Protein AF-A0A371WG31-F1 (afdb_monomer_lite)

Structure (mmCIF, N/CA/C/O backbone):
data_AF-A0A371WG31-F1
#
_entry.id   AF-A0A371WG31-F1
#
loop_
_atom_site.group_PDB
_atom_site.id
_atom_site.type_symbol
_atom_site.label_atom_id
_atom_site.label_alt_id
_atom_site.label_comp_id
_atom_site.label_asym_id
_atom_site.label_entity_id
_atom_site.label_seq_id
_atom_site.pdbx_PDB_ins_code
_atom_site.Cartn_x
_atom_site.Cartn_y
_atom_site.Cartn_z
_atom_site.occupancy
_atom_site.B_iso_or_equiv
_atom_site.auth_seq_id
_atom_site.auth_comp_id
_atom_site.auth_asym_id
_atom_site.auth_atom_id
_atom_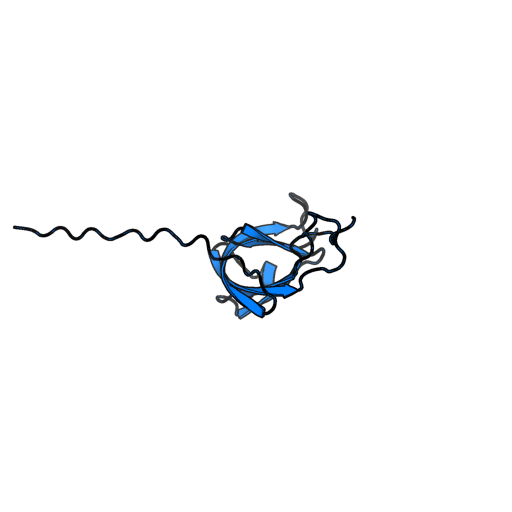site.pdbx_PDB_model_num
ATOM 1 N N . MET A 1 1 ? -36.729 -30.290 25.897 1.00 40.78 1 MET A N 1
ATOM 2 C CA . MET A 1 1 ? -35.665 -30.554 24.905 1.00 40.78 1 MET A CA 1
ATOM 3 C C . MET A 1 1 ? -35.086 -29.206 24.506 1.00 40.78 1 MET A C 1
ATOM 5 O O . MET A 1 1 ? -35.806 -28.419 23.911 1.00 40.78 1 MET A O 1
ATOM 9 N N . ALA A 1 2 ? -33.872 -28.881 24.955 1.00 48.09 2 ALA A N 1
ATOM 10 C CA . ALA A 1 2 ? -33.241 -27.589 24.686 1.00 48.09 2 ALA A CA 1
ATOM 11 C C . ALA A 1 2 ? -32.411 -27.694 23.399 1.00 48.09 2 ALA A C 1
ATOM 13 O O . ALA A 1 2 ? -31.499 -28.514 23.323 1.00 48.09 2 ALA A O 1
ATOM 14 N N . ALA A 1 3 ? -32.757 -26.902 22.384 1.00 51.72 3 ALA A N 1
ATOM 15 C CA . ALA A 1 3 ? -31.986 -26.808 21.152 1.00 51.72 3 ALA A CA 1
ATOM 16 C C . ALA A 1 3 ? -30.783 -25.885 21.393 1.00 51.72 3 ALA A C 1
ATOM 18 O O . ALA A 1 3 ? -30.946 -24.702 21.682 1.00 51.72 3 ALA A O 1
ATOM 19 N N . SER A 1 4 ? -29.579 -26.450 21.320 1.00 64.56 4 SER A N 1
ATOM 20 C CA . SER A 1 4 ? -28.325 -25.704 21.390 1.00 64.56 4 SER A CA 1
ATOM 21 C C . SER A 1 4 ? -28.022 -25.119 20.010 1.00 64.56 4 SER A C 1
ATOM 23 O O . SER A 1 4 ? -27.969 -25.854 19.024 1.00 64.56 4 SER A O 1
ATOM 25 N N . VAL A 1 5 ? -27.873 -23.797 19.926 1.00 60.50 5 VAL A N 1
ATOM 26 C CA . VAL A 1 5 ? -27.489 -23.096 18.695 1.00 60.50 5 VAL A CA 1
ATOM 27 C C . VAL A 1 5 ? -25.964 -23.032 18.652 1.00 60.50 5 VAL A C 1
ATOM 29 O O . VAL A 1 5 ? -25.349 -22.294 19.419 1.00 60.50 5 VAL A O 1
ATOM 32 N N . CYS A 1 6 ? -25.343 -23.801 17.756 1.00 57.09 6 CYS A N 1
ATOM 33 C CA . CYS A 1 6 ? -23.938 -23.611 17.405 1.00 57.09 6 CYS A CA 1
ATOM 34 C C . CYS A 1 6 ? -23.802 -22.319 16.591 1.00 57.09 6 CYS A C 1
ATOM 36 O O . CYS A 1 6 ? -24.251 -22.249 15.448 1.00 57.09 6 CYS A O 1
ATOM 38 N N . ALA A 1 7 ? -23.169 -21.298 17.168 1.00 62.16 7 ALA A N 1
ATOM 39 C CA . ALA A 1 7 ? -22.681 -20.159 16.406 1.00 62.16 7 ALA A CA 1
ATOM 40 C C . ALA A 1 7 ? -21.561 -20.640 15.468 1.00 62.16 7 ALA A C 1
ATOM 42 O O . ALA A 1 7 ? -20.535 -21.144 15.925 1.00 62.16 7 ALA A O 1
ATOM 43 N N . ALA A 1 8 ? -21.768 -20.514 14.158 1.00 58.69 8 ALA A N 1
ATOM 44 C CA . ALA A 1 8 ? -20.720 -20.751 13.177 1.00 58.69 8 ALA A CA 1
ATOM 45 C C . ALA A 1 8 ? -19.661 -19.648 13.314 1.00 58.69 8 ALA A C 1
ATOM 47 O O . ALA A 1 8 ? -19.945 -18.470 13.104 1.00 58.69 8 ALA A O 1
ATOM 48 N N . VAL A 1 9 ? -18.440 -20.032 13.683 1.00 55.75 9 VAL A N 1
ATOM 49 C CA . VAL A 1 9 ? -17.276 -19.148 13.617 1.00 55.75 9 VAL A CA 1
ATOM 50 C C . VAL A 1 9 ? -16.871 -19.079 12.148 1.00 55.75 9 VAL A C 1
ATOM 52 O O . VAL A 1 9 ? -16.314 -20.035 11.611 1.00 55.75 9 VAL A O 1
ATOM 55 N N . SER A 1 10 ? -17.205 -17.979 11.473 1.00 52.06 10 SER A N 1
ATOM 56 C CA . SER A 1 10 ? -16.714 -17.726 10.119 1.00 52.06 10 SER A CA 1
ATOM 57 C C . SER A 1 10 ? -15.184 -17.669 10.149 1.00 52.06 10 SER A C 1
ATOM 59 O O . SER A 1 10 ? -14.637 -16.950 10.992 1.00 52.06 10 SER A O 1
ATOM 61 N N . PRO A 1 11 ? -14.473 -18.376 9.253 1.00 46.94 11 PRO A N 1
ATOM 62 C CA . PRO A 1 11 ? -13.051 -18.136 9.087 1.00 46.94 11 PRO A CA 1
ATOM 63 C C . PRO A 1 11 ? -12.906 -16.674 8.665 1.00 46.94 11 PRO A C 1
ATOM 65 O O . PRO A 1 11 ? -13.581 -16.226 7.735 1.00 46.94 11 PRO A O 1
ATOM 68 N N . ALA A 1 12 ? -12.084 -15.912 9.387 1.00 51.00 12 ALA A N 1
ATOM 69 C CA . ALA A 1 12 ? -11.685 -14.589 8.941 1.00 51.00 12 ALA A CA 1
ATOM 70 C C . ALA A 1 12 ? -11.118 -14.768 7.531 1.00 51.00 12 ALA A C 1
ATOM 72 O O . ALA A 1 12 ? -10.104 -15.445 7.360 1.00 51.00 12 ALA A O 1
ATOM 73 N N . LEU A 1 13 ? -11.842 -14.268 6.525 1.00 51.47 13 LEU A N 1
ATOM 74 C CA . LEU A 1 13 ? -11.381 -14.232 5.146 1.00 51.47 13 LEU A CA 1
ATOM 75 C C . LEU A 1 13 ? -9.964 -13.670 5.198 1.00 51.47 13 LEU A C 1
A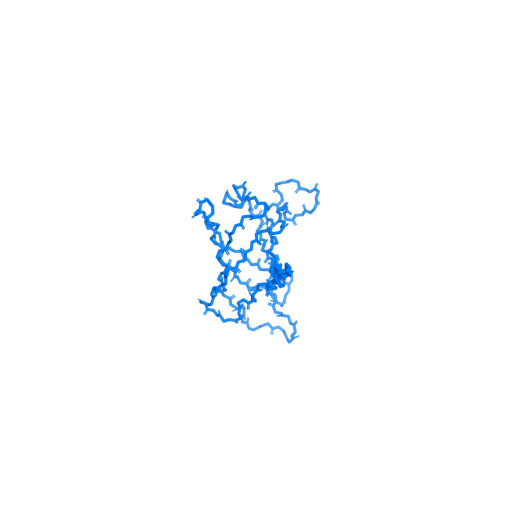TOM 77 O O . LEU A 1 13 ? -9.785 -12.527 5.619 1.00 51.47 13 LEU A O 1
ATOM 81 N N . ALA A 1 14 ? -8.967 -14.470 4.816 1.00 52.66 14 ALA A N 1
ATOM 82 C CA . ALA A 1 14 ? -7.708 -13.910 4.363 1.00 52.66 14 ALA A CA 1
ATOM 83 C C . ALA A 1 14 ? -8.117 -12.925 3.268 1.00 52.66 14 ALA A C 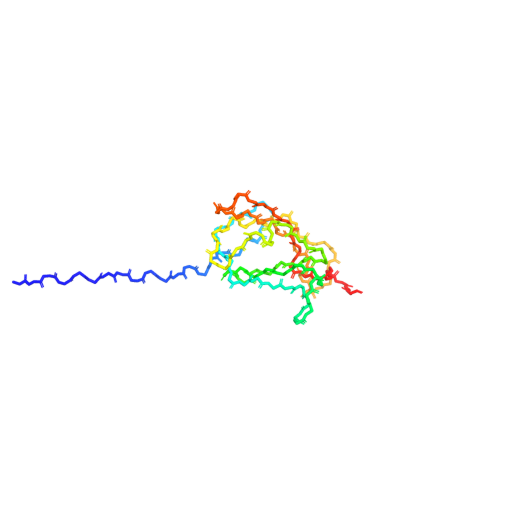1
ATOM 85 O O . ALA A 1 14 ? -8.608 -13.348 2.222 1.00 52.66 14 ALA A O 1
ATOM 86 N N . ALA A 1 15 ? -8.122 -11.632 3.602 1.00 62.53 15 ALA A N 1
ATOM 87 C CA . ALA A 1 15 ? -8.743 -10.632 2.755 1.00 62.53 15 ALA A CA 1
ATOM 88 C C . ALA A 1 15 ? -8.094 -10.722 1.371 1.00 62.53 15 ALA A C 1
ATOM 90 O O . ALA A 1 15 ? -6.879 -10.879 1.269 1.00 62.53 15 ALA A O 1
ATOM 91 N N . ASP A 1 16 ? -8.899 -10.705 0.310 1.00 86.38 16 ASP A N 1
ATOM 92 C CA . ASP A 1 16 ? -8.382 -10.906 -1.041 1.00 86.38 16 ASP A CA 1
ATOM 93 C C . ASP A 1 16 ? -7.236 -9.924 -1.338 1.00 86.38 16 ASP A C 1
ATOM 95 O O . ASP A 1 16 ? -7.237 -8.775 -0.890 1.00 86.38 16 ASP A O 1
ATOM 99 N N . VAL A 1 17 ? -6.239 -10.356 -2.109 1.00 92.56 17 VAL A N 1
ATOM 100 C CA . VAL A 1 17 ? -5.183 -9.466 -2.608 1.00 92.56 17 VAL A CA 1
ATOM 101 C C . VAL A 1 17 ? -5.668 -8.849 -3.929 1.00 92.56 17 VAL A C 1
ATOM 103 O O . VAL A 1 17 ? -6.021 -9.590 -4.851 1.00 92.56 17 VAL A O 1
ATOM 106 N N . PRO A 1 18 ? -5.718 -7.512 -4.082 1.00 94.88 18 PRO A N 1
ATOM 107 C CA . PRO A 1 18 ? -6.092 -6.885 -5.341 1.00 94.88 18 PRO A CA 1
ATOM 108 C C . PRO A 1 18 ? -5.015 -7.152 -6.398 1.00 94.88 18 PRO A C 1
ATOM 110 O O . PRO A 1 18 ? -3.848 -6.818 -6.216 1.00 94.88 18 PRO A O 1
ATOM 113 N N . THR A 1 19 ? -5.414 -7.744 -7.525 1.00 94.25 19 THR A N 1
ATOM 114 C CA . THR A 1 19 ? -4.497 -8.196 -8.589 1.00 94.25 19 THR A CA 1
ATOM 115 C C . THR A 1 19 ? -4.589 -7.363 -9.863 1.00 94.25 19 THR A C 1
ATOM 117 O O . THR A 1 19 ? -3.684 -7.417 -10.696 1.00 94.25 19 THR A O 1
ATOM 120 N N . ARG A 1 20 ? -5.650 -6.561 -10.018 1.00 96.25 20 ARG A N 1
ATOM 121 C CA . ARG A 1 20 ? -5.853 -5.658 -11.160 1.00 96.25 20 ARG A CA 1
ATOM 122 C C . ARG A 1 20 ? -5.825 -4.198 -10.728 1.00 96.25 20 ARG A C 1
ATOM 124 O O . ARG A 1 20 ? -6.371 -3.847 -9.686 1.00 96.25 20 ARG A O 1
ATOM 131 N N . VAL A 1 21 ? -5.232 -3.334 -11.550 1.00 97.81 21 VAL A N 1
ATOM 132 C CA . VAL A 1 21 ? -5.253 -1.883 -11.308 1.00 97.81 21 VAL A CA 1
ATOM 133 C C . VAL A 1 21 ? -6.705 -1.396 -11.231 1.00 97.81 21 VAL A C 1
ATOM 135 O O . VAL A 1 21 ? -7.521 -1.732 -12.086 1.00 97.81 21 VAL A O 1
ATOM 138 N N . GLY A 1 22 ? -7.023 -0.635 -10.185 1.00 97.19 22 GLY A N 1
ATOM 139 C CA . GLY A 1 22 ? -8.372 -0.166 -9.861 1.00 97.19 22 GLY A CA 1
ATOM 140 C C . GLY A 1 22 ? -9.186 -1.124 -8.984 1.00 97.19 22 GLY A C 1
ATOM 141 O O . GLY A 1 22 ? -10.210 -0.714 -8.443 1.00 97.19 22 GLY A O 1
ATOM 142 N N . GLN A 1 23 ? -8.744 -2.372 -8.792 1.00 98.12 23 GLN A N 1
ATOM 143 C CA . GLN A 1 23 ? -9.378 -3.289 -7.847 1.00 98.12 23 GLN A CA 1
ATOM 144 C C . GLN A 1 23 ? -9.085 -2.845 -6.415 1.00 98.12 23 GLN A C 1
ATOM 146 O O . GLN A 1 23 ? -7.933 -2.580 -6.064 1.00 98.12 23 GLN A O 1
ATOM 151 N N . CYS A 1 24 ? -10.130 -2.821 -5.591 1.00 97.88 24 CYS A N 1
ATOM 152 C CA . CYS A 1 24 ? -10.047 -2.526 -4.170 1.00 97.88 24 CYS A CA 1
ATOM 153 C C . CYS A 1 24 ? -10.581 -3.693 -3.347 1.00 97.88 24 CYS A C 1
ATOM 155 O O . CYS A 1 24 ? -11.526 -4.366 -3.759 1.00 97.88 24 CYS A O 1
ATOM 157 N N . VAL A 1 25 ? -10.006 -3.875 -2.167 1.00 97.62 25 VAL A N 1
ATOM 158 C CA . VAL A 1 25 ? -10.430 -4.859 -1.172 1.00 97.62 25 VAL A CA 1
ATOM 159 C C . VAL A 1 25 ? -10.558 -4.185 0.189 1.00 97.62 25 VAL A C 1
ATOM 161 O O . VAL A 1 25 ? -9.942 -3.143 0.436 1.00 97.62 25 VAL A O 1
ATOM 164 N N . ALA A 1 26 ? -11.360 -4.776 1.068 1.00 97.75 26 ALA A N 1
ATOM 165 C CA . ALA A 1 26 ? -11.364 -4.424 2.479 1.00 97.75 26 ALA A CA 1
ATOM 166 C C . ALA A 1 26 ? -10.328 -5.285 3.207 1.00 97.75 26 ALA A C 1
ATOM 168 O O . ALA A 1 26 ? -10.266 -6.492 2.996 1.00 97.75 26 ALA A O 1
ATOM 169 N N . THR A 1 27 ? -9.520 -4.659 4.050 1.00 97.81 27 THR A N 1
ATOM 170 C CA . THR A 1 27 ? -8.531 -5.308 4.916 1.00 97.81 27 THR A CA 1
ATOM 171 C C . THR A 1 27 ? -8.398 -4.482 6.197 1.00 97.81 27 THR A C 1
ATOM 173 O O . THR A 1 27 ? -9.183 -3.560 6.433 1.00 97.81 27 THR A O 1
ATOM 176 N N . GLN A 1 28 ? -7.411 -4.787 7.026 1.00 98.19 28 GLN A N 1
ATOM 177 C CA . GLN A 1 28 ? -7.054 -3.982 8.187 1.00 98.19 28 GLN A CA 1
ATOM 178 C C . GLN A 1 28 ? -5.539 -3.891 8.335 1.00 98.19 28 GLN A C 1
ATOM 180 O O . GLN A 1 28 ? -4.807 -4.729 7.802 1.00 98.19 28 GLN A O 1
ATOM 185 N N . ILE A 1 29 ? -5.070 -2.888 9.069 1.00 98.69 29 ILE A N 1
ATOM 186 C CA . ILE A 1 29 ? -3.655 -2.764 9.425 1.00 98.69 29 ILE A CA 1
ATOM 187 C C . ILE A 1 29 ? -3.303 -3.854 10.438 1.00 98.69 29 ILE A C 1
ATOM 189 O O . ILE A 1 29 ? -3.929 -3.940 11.494 1.00 98.69 29 ILE A O 1
ATOM 193 N N . SER A 1 30 ? -2.310 -4.684 10.132 1.00 98.50 30 SER A N 1
ATOM 194 C CA . SER A 1 30 ? -1.770 -5.674 11.069 1.00 98.50 30 SER A CA 1
ATOM 195 C C . SER A 1 30 ? -0.520 -5.169 11.782 1.00 98.50 30 SER A C 1
ATOM 197 O O . SER A 1 30 ? -0.275 -5.573 12.914 1.00 98.50 30 SER A O 1
ATOM 199 N N . GLU A 1 31 ? 0.243 -4.273 11.153 1.00 98.31 31 GLU A N 1
ATOM 200 C CA . GLU A 1 31 ? 1.487 -3.745 11.712 1.00 98.31 31 GLU A CA 1
ATOM 201 C C . GLU A 1 31 ? 1.782 -2.329 11.207 1.00 98.31 31 GLU A C 1
ATOM 203 O O . GLU A 1 31 ? 1.473 -1.988 10.062 1.00 98.31 31 GLU A O 1
ATOM 208 N N . LEU A 1 32 ? 2.400 -1.524 12.071 1.00 98.19 32 LEU A N 1
ATOM 209 C CA . LEU A 1 32 ? 2.953 -0.206 11.769 1.00 98.19 32 LEU A CA 1
ATOM 210 C C . LEU A 1 32 ? 4.375 -0.150 12.319 1.00 98.19 32 LEU A C 1
ATOM 212 O O . LEU A 1 32 ? 4.589 -0.478 13.486 1.00 98.19 32 LEU A O 1
ATOM 216 N N . ALA A 1 33 ? 5.321 0.291 11.498 1.00 96.75 33 ALA A N 1
ATOM 217 C CA . ALA A 1 33 ? 6.724 0.393 11.873 1.00 96.75 33 ALA A CA 1
ATOM 218 C C . ALA A 1 33 ? 7.399 1.579 11.171 1.00 96.75 33 ALA A C 1
ATOM 220 O O . ALA A 1 33 ? 6.843 2.186 10.250 1.00 96.75 33 ALA A O 1
ATOM 221 N N . SER A 1 34 ? 8.623 1.894 11.592 1.00 97.31 34 SER A N 1
ATOM 222 C CA . SER A 1 34 ? 9.536 2.660 10.744 1.00 97.31 34 SER A CA 1
ATOM 223 C C . SER A 1 34 ? 9.971 1.808 9.551 1.00 97.31 34 SER A C 1
ATOM 225 O O . SER A 1 34 ? 9.965 0.580 9.633 1.00 97.31 34 SER A O 1
ATOM 227 N N . ARG A 1 35 ? 10.398 2.448 8.459 1.00 96.62 35 ARG A N 1
ATOM 228 C CA . ARG A 1 35 ? 10.947 1.746 7.287 1.00 96.62 35 ARG A CA 1
ATOM 229 C C . ARG A 1 35 ? 12.053 0.760 7.672 1.00 96.62 35 ARG A C 1
ATOM 231 O O . ARG A 1 35 ? 12.024 -0.394 7.261 1.00 96.62 35 ARG A O 1
ATOM 238 N N . LEU A 1 36 ? 13.024 1.232 8.452 1.00 95.06 36 LEU A N 1
ATOM 239 C CA . LEU A 1 36 ? 14.100 0.417 8.999 1.00 95.06 36 LEU A CA 1
ATOM 240 C C . LEU A 1 36 ? 13.788 0.049 10.448 1.00 95.06 36 LEU A C 1
ATOM 242 O O . LEU A 1 36 ? 13.530 0.919 11.286 1.00 95.06 36 LEU A O 1
ATOM 246 N N . GLU A 1 37 ? 13.866 -1.244 10.748 1.00 92.12 37 GLU A N 1
ATOM 247 C CA . GLU A 1 37 ? 13.658 -1.767 12.094 1.00 92.12 37 GLU A CA 1
ATOM 248 C C . GLU A 1 37 ? 14.631 -1.126 13.093 1.00 92.12 37 GLU A C 1
ATOM 250 O O . GLU A 1 37 ? 15.833 -1.015 12.846 1.00 92.12 37 GLU A O 1
ATOM 255 N N . GLY A 1 38 ? 14.102 -0.669 14.230 1.00 92.50 38 GLY A N 1
ATOM 256 C CA . GLY A 1 38 ? 14.903 -0.061 15.294 1.00 92.50 38 GLY A CA 1
ATOM 257 C C . GLY A 1 38 ? 15.499 1.311 14.960 1.00 92.50 38 GLY A C 1
ATOM 258 O O . GLY A 1 38 ? 16.203 1.867 15.801 1.00 92.50 38 GLY A O 1
ATOM 259 N N . VAL A 1 39 ? 15.209 1.882 13.783 1.00 96.06 39 VAL A N 1
ATOM 260 C CA . VAL A 1 39 ? 15.660 3.224 13.389 1.00 96.06 39 VAL A CA 1
ATOM 261 C C . VAL A 1 39 ? 14.445 4.150 13.274 1.00 96.06 39 VAL A C 1
ATOM 263 O O . VAL A 1 39 ? 13.743 4.133 12.253 1.00 96.06 39 VAL A O 1
ATOM 266 N N . PRO A 1 40 ? 14.162 4.959 14.311 1.00 92.56 40 PRO A N 1
ATOM 267 C CA . PRO A 1 40 ? 13.136 5.995 14.249 1.00 92.56 40 PRO A CA 1
ATOM 268 C C . PRO A 1 40 ? 13.368 6.938 13.067 1.00 92.56 40 PRO A C 1
ATOM 270 O O . PRO A 1 40 ? 14.504 7.130 12.638 1.00 92.56 40 PRO A O 1
ATOM 273 N N . ASP A 1 41 ? 12.287 7.501 12.532 1.00 94.31 41 ASP A N 1
ATOM 274 C CA . ASP A 1 41 ? 12.315 8.507 11.459 1.00 94.31 41 ASP A CA 1
ATOM 275 C C . ASP A 1 41 ? 12.973 8.056 10.139 1.00 94.31 41 ASP A C 1
ATOM 277 O O . ASP A 1 41 ? 13.214 8.864 9.246 1.00 94.31 41 ASP A O 1
ATOM 281 N N . SER A 1 42 ? 13.229 6.755 9.967 1.00 96.69 42 SER A N 1
ATOM 282 C CA . SER A 1 42 ? 13.793 6.186 8.731 1.00 96.69 42 SER A CA 1
ATOM 283 C C . SER A 1 42 ? 12.808 6.135 7.555 1.00 96.69 42 SER A C 1
ATOM 285 O O . SER A 1 42 ? 13.190 5.710 6.457 1.00 96.69 42 SER A O 1
ATOM 287 N N . GLY A 1 43 ? 11.561 6.538 7.799 1.00 97.75 43 GLY A N 1
ATOM 288 C CA . GLY A 1 43 ? 10.426 6.446 6.896 1.00 97.75 43 GLY A CA 1
ATOM 289 C C . GLY A 1 43 ? 9.287 5.628 7.498 1.00 97.75 43 GLY A C 1
ATOM 290 O O . GLY A 1 43 ? 9.339 5.218 8.658 1.00 97.75 43 GLY A O 1
ATOM 291 N N . SER A 1 44 ? 8.262 5.357 6.699 1.00 98.25 44 SER A N 1
ATOM 292 C CA . SER A 1 44 ? 7.042 4.671 7.139 1.00 98.25 44 SER A CA 1
ATOM 293 C C . SER A 1 44 ? 6.950 3.266 6.564 1.00 98.25 44 SER A C 1
ATOM 295 O O . SER A 1 44 ? 7.176 3.075 5.371 1.00 98.25 44 SER A O 1
ATOM 297 N N . ALA A 1 45 ? 6.536 2.308 7.386 1.00 98.25 45 ALA A N 1
ATOM 298 C CA . ALA A 1 45 ? 6.206 0.952 6.974 1.00 98.25 45 ALA A CA 1
ATOM 299 C C . ALA A 1 45 ? 4.835 0.540 7.524 1.00 98.25 45 ALA A C 1
ATOM 301 O O . ALA A 1 45 ? 4.488 0.826 8.673 1.00 98.25 45 ALA A O 1
ATOM 302 N N . VAL A 1 46 ? 4.048 -0.143 6.696 1.00 98.62 46 VAL A N 1
ATOM 303 C CA . VAL A 1 46 ? 2.730 -0.666 7.064 1.00 98.62 46 VAL A CA 1
ATOM 304 C C . VAL A 1 46 ? 2.537 -2.061 6.486 1.00 98.62 46 VAL A C 1
ATOM 306 O O . VAL A 1 46 ? 2.797 -2.296 5.307 1.00 98.62 46 VAL A O 1
ATOM 309 N N . THR A 1 47 ? 2.024 -2.969 7.309 1.00 98.50 47 THR A N 1
ATOM 310 C CA . THR A 1 47 ? 1.602 -4.305 6.879 1.00 98.50 47 THR A CA 1
ATOM 311 C C . THR A 1 47 ? 0.097 -4.426 7.061 1.00 98.50 47 THR A C 1
ATOM 313 O O . THR A 1 47 ? -0.463 -4.010 8.081 1.00 98.50 47 THR A O 1
ATOM 316 N N . TYR A 1 48 ? -0.570 -4.999 6.064 1.00 98.44 48 TYR A N 1
ATOM 317 C CA . TYR A 1 48 ? -2.001 -5.278 6.093 1.00 98.44 48 TYR A CA 1
ATOM 318 C C . TYR A 1 48 ? -2.262 -6.763 6.359 1.00 98.44 48 TYR A C 1
ATOM 320 O O . TYR A 1 48 ? -1.478 -7.628 5.973 1.00 98.44 48 TYR A O 1
ATOM 328 N N . ALA A 1 49 ? -3.420 -7.080 6.939 1.00 98.00 49 ALA A N 1
ATOM 329 C CA . ALA A 1 49 ? -3.797 -8.449 7.303 1.00 98.00 49 ALA A CA 1
ATOM 330 C C . ALA A 1 49 ? -3.892 -9.429 6.113 1.00 98.00 49 ALA A C 1
ATOM 332 O O . ALA A 1 49 ? -3.880 -10.639 6.315 1.00 98.00 49 ALA A O 1
ATOM 333 N N . ASN A 1 50 ? -3.967 -8.925 4.877 1.00 95.81 50 ASN A N 1
ATOM 334 C CA . ASN A 1 50 ? -3.895 -9.726 3.651 1.00 95.81 50 ASN A CA 1
ATOM 335 C C . ASN A 1 50 ? -2.472 -9.912 3.100 1.00 95.81 50 ASN A C 1
ATOM 337 O O . ASN A 1 50 ? -2.306 -10.350 1.964 1.00 95.81 50 ASN A O 1
ATOM 341 N N . GLY A 1 51 ? -1.445 -9.560 3.874 1.00 96.12 51 GLY A N 1
ATOM 342 C CA . GLY A 1 51 ? -0.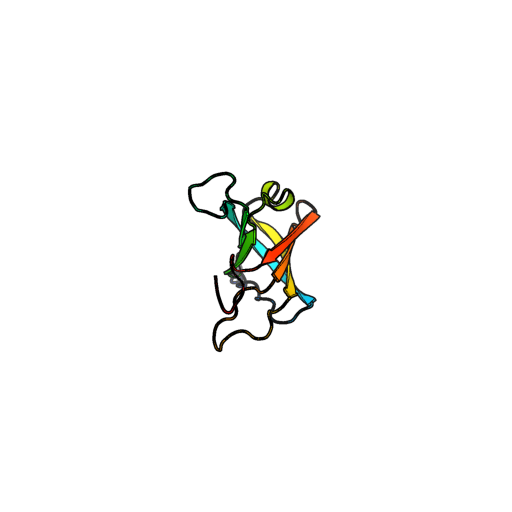043 -9.769 3.520 1.00 96.12 51 GLY A CA 1
ATOM 343 C C . GLY A 1 51 ? 0.545 -8.723 2.576 1.00 96.12 51 GLY A C 1
ATOM 344 O O . GLY A 1 51 ? 1.715 -8.832 2.222 1.00 96.12 51 GLY A O 1
ATOM 345 N N . ILE A 1 52 ? -0.218 -7.700 2.171 1.00 97.50 52 ILE A N 1
ATOM 346 C CA . ILE A 1 52 ? 0.363 -6.567 1.445 1.00 97.50 52 ILE A CA 1
ATOM 347 C C . ILE A 1 52 ? 1.202 -5.734 2.413 1.00 97.50 52 ILE A C 1
ATOM 349 O O . ILE A 1 52 ? 0.775 -5.429 3.527 1.00 97.50 52 ILE A O 1
ATOM 353 N N . TYR A 1 53 ? 2.372 -5.337 1.935 1.00 97.81 53 TYR A N 1
ATOM 354 C CA . TYR A 1 53 ? 3.276 -4.411 2.591 1.00 97.81 53 TYR A CA 1
ATOM 355 C C . TYR A 1 53 ? 3.274 -3.064 1.859 1.00 97.81 53 TYR A C 1
ATOM 357 O O . TYR A 1 53 ? 2.988 -2.996 0.662 1.00 97.81 53 TYR A O 1
ATOM 365 N N . GLY A 1 54 ? 3.567 -1.989 2.580 1.00 98.31 54 GLY A N 1
ATOM 366 C CA . GLY A 1 54 ? 3.743 -0.651 2.035 1.00 98.31 54 GLY A CA 1
ATOM 367 C C . GLY A 1 54 ? 4.894 0.062 2.727 1.00 98.31 54 GLY A C 1
ATOM 368 O O . GLY A 1 54 ? 4.980 0.024 3.953 1.00 98.31 54 GLY A O 1
ATOM 369 N N . VAL A 1 55 ? 5.747 0.739 1.957 1.00 98.38 55 VAL A N 1
ATOM 370 C CA . VAL A 1 55 ? 6.932 1.424 2.490 1.00 98.38 55 VAL A CA 1
ATOM 371 C C . VAL A 1 55 ? 7.200 2.779 1.837 1.00 98.38 55 VAL A C 1
ATOM 373 O O . VAL A 1 55 ? 7.017 2.945 0.634 1.00 98.38 55 VAL A O 1
ATOM 376 N N . SER A 1 56 ? 7.642 3.752 2.633 1.00 97.94 56 SER A N 1
ATOM 377 C CA . SER A 1 56 ? 8.112 5.076 2.203 1.00 97.94 56 SER A CA 1
ATOM 378 C C . SER A 1 56 ? 9.399 5.425 2.934 1.00 97.94 56 SER A C 1
ATOM 380 O O . SER A 1 56 ? 9.570 5.053 4.093 1.00 97.94 56 SER A O 1
ATOM 382 N N . TYR A 1 57 ? 10.277 6.187 2.287 1.00 97.19 57 TYR A N 1
ATOM 383 C CA . TYR A 1 57 ? 11.401 6.842 2.964 1.00 97.19 57 TYR A CA 1
ATOM 384 C C . TYR A 1 57 ? 10.940 8.043 3.795 1.00 97.19 57 TYR A C 1
ATOM 386 O O . TYR A 1 57 ? 11.643 8.459 4.709 1.00 97.19 57 TYR A O 1
ATOM 394 N N . GLU A 1 58 ? 9.755 8.576 3.499 1.00 97.69 58 GLU A N 1
ATOM 395 C CA . GLU A 1 58 ? 9.173 9.703 4.212 1.00 97.69 58 GLU A CA 1
ATOM 396 C C . GLU A 1 58 ? 8.340 9.243 5.415 1.00 97.69 58 GLU A C 1
ATOM 398 O O . GLU A 1 58 ? 7.813 8.121 5.478 1.00 97.69 58 GLU A O 1
ATOM 403 N N . MET A 1 59 ? 8.183 10.153 6.374 1.00 97.69 59 MET A N 1
ATOM 404 C CA . MET A 1 59 ? 7.226 10.010 7.467 1.00 97.69 59 MET A CA 1
ATOM 405 C C . MET A 1 59 ? 5.838 10.428 6.971 1.00 97.69 59 MET A C 1
ATOM 407 O O . MET A 1 59 ? 5.500 11.605 6.910 1.00 97.69 59 MET A O 1
ATOM 411 N N . GLU A 1 60 ? 5.029 9.448 6.584 1.00 98.25 60 GLU A N 1
ATOM 412 C CA . GLU A 1 60 ? 3.701 9.658 6.022 1.00 98.25 60 GLU A CA 1
ATOM 413 C C . GLU A 1 60 ? 2.718 10.036 7.134 1.00 98.25 60 GLU A C 1
ATOM 415 O O . GLU A 1 60 ? 2.272 9.179 7.900 1.00 98.25 60 GLU A O 1
ATOM 420 N N . ASP A 1 61 ? 2.319 11.308 7.198 1.00 98.00 61 ASP A N 1
ATOM 421 C CA . ASP A 1 61 ? 1.420 11.845 8.233 1.00 98.00 61 ASP A CA 1
ATOM 422 C C . ASP A 1 61 ? 0.170 10.989 8.484 1.00 98.00 61 ASP A C 1
ATOM 424 O O . ASP A 1 61 ? -0.294 10.858 9.618 1.00 98.00 61 ASP A O 1
ATOM 428 N N . GLN A 1 62 ? -0.415 10.424 7.424 1.00 98.38 62 GLN A N 1
ATOM 429 C CA . GLN A 1 62 ? -1.623 9.603 7.537 1.00 98.38 62 GLN A CA 1
ATOM 430 C C . GLN A 1 62 ? -1.325 8.209 8.099 1.00 98.38 62 GLN A C 1
ATOM 432 O O . GLN A 1 62 ? -2.137 7.687 8.858 1.00 98.38 62 GLN A O 1
ATOM 437 N N . VAL A 1 63 ? -0.150 7.644 7.806 1.00 98.06 63 VAL A N 1
ATOM 438 C CA . VAL A 1 63 ? 0.316 6.391 8.421 1.00 98.06 63 VAL A CA 1
ATOM 439 C C . VAL A 1 63 ? 0.621 6.620 9.902 1.00 98.06 63 VAL A C 1
ATOM 441 O O . VAL A 1 63 ? 0.215 5.817 10.734 1.00 98.06 63 VAL A O 1
ATOM 444 N N . GLN A 1 64 ? 1.223 7.760 10.258 1.00 97.50 64 GLN A N 1
ATOM 445 C CA . GLN A 1 64 ? 1.498 8.132 11.655 1.00 97.50 64 GLN A CA 1
ATOM 446 C C . GLN A 1 64 ? 0.224 8.310 12.501 1.00 97.50 64 GLN A C 1
ATOM 448 O O . GLN A 1 64 ? 0.240 8.142 13.720 1.00 97.50 64 GLN A O 1
ATOM 453 N N . ARG A 1 65 ? -0.905 8.656 11.869 1.00 98.19 65 ARG A N 1
ATOM 454 C CA . ARG A 1 65 ? -2.221 8.777 12.527 1.00 98.19 65 ARG A CA 1
ATOM 455 C C . ARG A 1 65 ? -2.998 7.461 12.577 1.00 98.19 65 ARG A C 1
ATOM 457 O O . ARG A 1 65 ? -4.012 7.390 13.290 1.00 98.19 65 ARG A O 1
ATOM 464 N N . ALA A 1 66 ? -2.571 6.466 11.807 1.00 98.31 66 ALA A N 1
ATOM 465 C CA . ALA A 1 66 ? -3.187 5.153 11.749 1.00 98.31 66 ALA A CA 1
ATOM 466 C C . ALA A 1 66 ? -2.825 4.317 12.986 1.00 98.31 66 ALA A C 1
ATOM 468 O O . ALA A 1 66 ? -1.943 4.658 13.776 1.00 98.31 66 ALA A O 1
ATOM 469 N N . ARG A 1 67 ? -3.553 3.222 13.190 1.00 98.62 67 ARG A N 1
ATOM 470 C CA . ARG A 1 67 ? -3.380 2.287 14.303 1.00 98.62 67 ARG A CA 1
ATOM 471 C C . ARG A 1 67 ? -3.494 0.856 13.797 1.00 98.62 67 ARG A C 1
ATOM 473 O O . ARG A 1 67 ? -4.223 0.571 12.848 1.00 98.62 67 ARG A O 1
ATOM 480 N N . VAL A 1 68 ? -2.810 -0.062 14.474 1.00 98.69 68 VAL A N 1
ATOM 481 C CA . VAL A 1 68 ? -3.027 -1.499 14.267 1.00 98.69 68 VAL A CA 1
ATOM 482 C C . VAL A 1 68 ? -4.498 -1.826 14.540 1.00 98.69 68 VAL A C 1
ATOM 484 O O . VAL A 1 68 ? -5.063 -1.387 15.541 1.00 98.69 68 VAL A O 1
ATOM 487 N N . GLY A 1 69 ? -5.112 -2.581 13.631 1.00 98.12 69 GLY A N 1
ATOM 488 C CA . GLY A 1 69 ? -6.534 -2.914 13.631 1.00 98.12 69 GLY A CA 1
ATOM 489 C C . GLY A 1 69 ? -7.421 -1.948 12.842 1.00 98.12 69 GLY A C 1
ATOM 490 O O . GLY A 1 69 ? -8.602 -2.249 12.671 1.00 98.12 69 GLY A O 1
ATOM 491 N N . ASP A 1 70 ? -6.897 -0.828 12.331 1.00 98.69 70 ASP A N 1
ATOM 492 C CA . ASP A 1 70 ? -7.721 0.111 11.566 1.00 98.69 70 ASP A CA 1
ATOM 493 C C . ASP A 1 70 ? -8.264 -0.538 10.283 1.00 98.69 70 ASP A C 1
ATOM 495 O O . ASP A 1 70 ? -7.491 -1.151 9.535 1.00 98.69 70 ASP A O 1
ATOM 499 N N . PRO A 1 71 ? -9.576 -0.403 9.999 1.00 98.50 71 PRO A N 1
ATOM 500 C CA . PRO A 1 71 ? -10.169 -0.899 8.767 1.00 98.50 71 PRO A CA 1
ATOM 501 C C . PRO A 1 71 ? -9.679 -0.070 7.580 1.00 98.50 71 PRO A C 1
ATOM 503 O O . PRO A 1 71 ? -9.760 1.157 7.585 1.00 98.50 71 PRO A O 1
ATOM 506 N N . VAL A 1 72 ? -9.209 -0.737 6.529 1.00 98.62 72 VAL A N 1
ATOM 507 C CA . VAL A 1 72 ? -8.605 -0.096 5.358 1.00 98.62 72 VAL A CA 1
ATOM 508 C C . VAL A 1 72 ? -9.281 -0.565 4.078 1.00 98.62 72 VAL A C 1
ATOM 510 O O . VAL A 1 72 ? -9.443 -1.761 3.832 1.00 98.62 72 VAL A O 1
ATOM 513 N N . LYS A 1 73 ? -9.603 0.391 3.203 1.00 98.56 73 LYS A N 1
ATOM 514 C CA . LYS A 1 73 ? -9.830 0.115 1.782 1.00 98.56 73 LYS A CA 1
ATOM 515 C C . LYS A 1 73 ? -8.490 0.172 1.059 1.00 98.56 73 LYS A C 1
ATOM 517 O O . LYS A 1 73 ? -7.900 1.246 0.963 1.00 98.56 73 LYS A O 1
ATOM 522 N N . LEU A 1 74 ? -8.028 -0.960 0.537 1.00 98.56 74 LEU A N 1
ATOM 523 C CA . LEU A 1 74 ? -6.737 -1.078 -0.137 1.00 98.56 74 LEU A CA 1
ATOM 524 C C . LEU A 1 74 ? -6.946 -1.332 -1.629 1.00 98.56 74 LEU A C 1
ATOM 526 O O . LEU A 1 74 ? -7.573 -2.319 -2.010 1.00 98.56 74 LEU A O 1
ATOM 530 N N . CYS A 1 75 ? -6.439 -0.441 -2.477 1.00 98.50 75 CYS A N 1
ATOM 531 C CA . CYS A 1 75 ? -6.607 -0.513 -3.926 1.00 98.50 75 CYS A CA 1
ATOM 532 C C . CYS A 1 75 ? -5.260 -0.635 -4.630 1.00 98.50 75 CYS A C 1
ATOM 534 O O . CYS A 1 75 ? -4.371 0.180 -4.390 1.00 98.50 75 CYS A O 1
ATOM 536 N N . LEU A 1 76 ? -5.124 -1.582 -5.557 1.00 98.50 76 LEU A N 1
ATOM 537 C CA . LEU A 1 76 ? -3.960 -1.634 -6.441 1.00 98.50 76 LEU A CA 1
ATOM 538 C C . LEU A 1 76 ? -4.059 -0.494 -7.460 1.00 98.50 76 LEU A C 1
ATOM 540 O O . LEU A 1 76 ? -5.023 -0.424 -8.221 1.00 98.50 76 LEU A O 1
ATOM 544 N N . VAL A 1 77 ? -3.073 0.403 -7.490 1.00 98.50 77 VAL A N 1
ATOM 545 C CA . VAL A 1 77 ? -3.086 1.588 -8.369 1.00 98.50 77 VAL A CA 1
ATOM 546 C C . VAL A 1 77 ? -2.008 1.561 -9.447 1.00 98.50 77 VAL A C 1
ATOM 548 O O . VAL A 1 77 ? -2.142 2.254 -10.451 1.00 98.50 77 VAL A O 1
ATOM 551 N N . SER A 1 78 ? -0.961 0.751 -9.286 1.00 97.81 78 SER A N 1
ATOM 552 C CA . SER A 1 78 ? 0.082 0.598 -10.303 1.00 97.81 78 SER A CA 1
ATOM 553 C C . SER A 1 78 ? 0.724 -0.780 -10.237 1.00 97.81 78 SER A C 1
ATOM 555 O O . SER A 1 78 ? 1.040 -1.254 -9.149 1.00 97.81 78 SER A O 1
ATOM 557 N N . ILE A 1 79 ? 0.975 -1.377 -11.404 1.00 96.81 79 ILE A N 1
ATOM 558 C CA . ILE A 1 79 ? 1.819 -2.566 -11.568 1.00 96.81 79 ILE A CA 1
ATOM 559 C C . ILE A 1 79 ? 3.050 -2.135 -12.380 1.00 96.81 79 ILE A C 1
ATOM 561 O O . ILE A 1 79 ? 2.879 -1.496 -13.427 1.00 96.81 79 ILE A O 1
ATOM 565 N N . PRO A 1 80 ? 4.273 -2.428 -11.913 1.00 94.19 80 PRO A N 1
ATOM 566 C CA . PRO A 1 80 ? 5.494 -2.077 -12.624 1.00 94.19 80 PRO A CA 1
ATOM 567 C C . PRO A 1 80 ? 5.584 -2.798 -13.976 1.00 94.19 80 PRO A C 1
ATOM 569 O O . PRO A 1 80 ? 4.995 -3.855 -14.192 1.00 94.19 80 PRO A O 1
ATOM 572 N N . LYS A 1 81 ? 6.299 -2.191 -14.925 1.00 93.12 81 LYS A N 1
ATOM 573 C CA . LYS A 1 81 ? 6.480 -2.720 -16.285 1.00 93.12 81 LYS A CA 1
ATOM 574 C C . LYS A 1 81 ? 7.956 -3.002 -16.526 1.00 93.12 81 LYS A C 1
ATOM 576 O O . LYS A 1 81 ? 8.800 -2.319 -15.960 1.00 93.12 81 LYS A O 1
ATOM 581 N N . LYS A 1 82 ? 8.246 -3.923 -17.452 1.00 93.19 82 LYS A N 1
ATOM 582 C CA . LYS A 1 82 ? 9.616 -4.310 -17.848 1.00 93.19 82 LYS A CA 1
ATOM 583 C C . LYS A 1 82 ? 10.448 -4.890 -16.693 1.00 93.19 82 LYS A C 1
ATOM 585 O O . LYS A 1 82 ? 11.661 -4.716 -16.663 1.00 93.19 82 LYS A O 1
ATOM 590 N N . CYS A 1 83 ? 9.796 -5.582 -15.767 1.00 95.00 83 CYS A N 1
ATOM 591 C CA . CYS A 1 83 ? 10.483 -6.303 -14.708 1.00 95.00 83 CYS A CA 1
ATOM 592 C C . CYS A 1 83 ? 11.159 -7.575 -15.247 1.00 95.00 83 CYS A C 1
ATOM 594 O O . CYS A 1 83 ? 10.624 -8.191 -16.180 1.00 95.00 83 CYS A O 1
ATOM 596 N N . PRO A 1 84 ? 12.299 -7.998 -14.671 1.00 95.69 84 PRO A N 1
ATOM 597 C CA . PRO A 1 84 ? 12.840 -9.331 -14.906 1.00 95.69 84 PRO A CA 1
ATOM 598 C C . PRO A 1 84 ? 11.816 -10.428 -14.561 1.00 95.69 84 PRO A C 1
ATOM 600 O O . PRO A 1 84 ? 10.985 -10.226 -13.672 1.00 95.69 84 PRO A O 1
ATOM 603 N N . PRO A 1 85 ? 11.867 -11.603 -15.217 1.00 93.62 85 PRO A N 1
ATOM 604 C CA . PRO A 1 85 ? 10.986 -12.717 -14.879 1.00 93.62 85 PRO A CA 1
ATOM 605 C C . PRO A 1 85 ? 11.080 -13.093 -13.393 1.00 93.62 85 PRO A C 1
ATOM 607 O O . PRO A 1 85 ? 12.162 -13.402 -12.901 1.00 93.62 85 PRO A O 1
ATOM 610 N N . GLY A 1 86 ? 9.941 -13.076 -12.695 1.00 91.00 86 GLY A N 1
ATOM 611 C CA . GLY A 1 86 ? 9.838 -13.423 -11.273 1.00 91.00 86 GLY A CA 1
ATOM 612 C C . GLY A 1 86 ? 10.065 -12.270 -10.287 1.00 91.00 86 GLY A C 1
ATOM 613 O O . GLY A 1 86 ? 9.910 -12.487 -9.089 1.00 91.00 86 GLY A O 1
ATOM 614 N N . ASP A 1 87 ? 10.399 -11.059 -10.750 1.00 94.25 87 ASP A N 1
ATOM 615 C CA . ASP A 1 87 ? 10.506 -9.871 -9.892 1.00 94.25 87 ASP A CA 1
ATOM 616 C C . ASP A 1 87 ? 9.249 -8.999 -10.018 1.00 94.25 87 ASP A C 1
ATOM 618 O O . ASP A 1 87 ? 9.145 -8.148 -10.899 1.00 94.25 87 ASP A O 1
ATOM 622 N N . ASP A 1 88 ? 8.284 -9.212 -9.126 1.00 92.00 88 ASP A N 1
ATOM 623 C CA . ASP A 1 88 ? 7.001 -8.496 -9.132 1.00 92.00 88 ASP A CA 1
ATOM 624 C C . ASP A 1 88 ? 6.985 -7.240 -8.237 1.00 92.00 88 ASP A C 1
ATOM 626 O O . ASP A 1 88 ? 5.925 -6.630 -8.056 1.00 92.00 88 ASP A O 1
ATOM 630 N N . ARG A 1 89 ? 8.140 -6.852 -7.675 1.00 95.56 89 ARG A N 1
ATOM 631 C CA . ARG A 1 89 ? 8.272 -5.749 -6.708 1.00 95.56 89 ARG A CA 1
ATOM 632 C C . ARG A 1 89 ? 7.973 -4.382 -7.315 1.00 95.56 89 ARG A C 1
ATOM 634 O O . ARG A 1 89 ? 8.350 -4.082 -8.449 1.00 95.56 89 ARG A O 1
ATOM 641 N N . GLY A 1 90 ? 7.399 -3.494 -6.511 1.00 95.38 90 GLY A N 1
ATOM 642 C CA . GLY A 1 90 ? 7.113 -2.110 -6.879 1.00 95.38 90 GLY A CA 1
ATOM 643 C C . GLY A 1 90 ? 5.668 -1.887 -7.322 1.00 95.38 90 GLY A C 1
ATOM 644 O O . GLY A 1 90 ? 5.367 -0.883 -7.982 1.00 95.38 90 GLY A O 1
ATOM 645 N N . ARG A 1 91 ? 4.751 -2.801 -6.978 1.00 97.62 91 ARG A N 1
ATOM 646 C CA . ARG A 1 91 ? 3.315 -2.526 -7.093 1.00 97.62 91 ARG A CA 1
ATOM 647 C C . ARG A 1 91 ? 2.973 -1.431 -6.101 1.00 97.62 91 ARG A C 1
ATOM 649 O O . ARG A 1 91 ? 3.458 -1.431 -4.977 1.00 97.62 91 ARG A O 1
ATOM 656 N N . LYS A 1 92 ? 2.134 -0.485 -6.513 1.00 98.38 92 LYS A N 1
ATOM 657 C CA . LYS A 1 92 ? 1.697 0.606 -5.634 1.00 98.38 92 LYS A CA 1
ATOM 658 C C . LYS A 1 92 ? 0.262 0.394 -5.223 1.00 98.38 92 LYS A C 1
ATOM 660 O O . LYS A 1 92 ? -0.599 0.172 -6.081 1.00 98.38 92 LYS A O 1
ATOM 665 N N . TYR A 1 93 ? 0.008 0.553 -3.936 1.00 98.62 93 TYR A N 1
ATOM 666 C CA . TYR A 1 93 ? -1.317 0.444 -3.358 1.00 98.62 93 TYR A CA 1
ATOM 667 C C . TYR A 1 93 ? -1.711 1.769 -2.734 1.00 98.62 93 TYR A C 1
ATOM 669 O O . TYR A 1 93 ? -0.925 2.392 -2.024 1.00 98.62 93 TYR A O 1
ATOM 677 N N . ARG A 1 94 ? -2.945 2.196 -2.995 1.00 98.69 94 ARG A N 1
ATOM 678 C CA . ARG A 1 94 ? -3.568 3.286 -2.256 1.00 98.69 94 ARG A CA 1
ATOM 679 C C . ARG A 1 94 ? -4.392 2.697 -1.129 1.00 98.69 94 ARG A C 1
ATOM 681 O O . ARG A 1 94 ? -5.344 1.961 -1.387 1.00 98.69 94 ARG A O 1
ATOM 688 N N . ALA A 1 95 ? -4.043 3.057 0.094 1.00 98.69 95 ALA A N 1
ATOM 689 C CA . ALA A 1 95 ? -4.836 2.761 1.269 1.00 98.69 95 ALA A CA 1
ATOM 690 C C . ALA A 1 95 ? -5.676 3.976 1.651 1.00 98.69 95 ALA A C 1
ATOM 692 O O . ALA A 1 95 ? -5.223 5.119 1.555 1.00 98.69 95 ALA A O 1
ATOM 693 N N . THR A 1 96 ? -6.894 3.710 2.100 1.00 98.75 96 THR A N 1
ATOM 694 C CA . THR A 1 96 ? -7.733 4.668 2.813 1.00 98.75 96 THR A CA 1
ATOM 695 C C . THR A 1 96 ? -8.114 4.042 4.141 1.00 98.75 96 THR A C 1
ATOM 697 O O . THR A 1 96 ? -8.828 3.039 4.157 1.00 98.75 96 THR A O 1
ATOM 700 N N . ASP A 1 97 ? -7.638 4.628 5.232 1.00 98.62 97 ASP A N 1
ATOM 701 C CA . ASP A 1 97 ? -8.054 4.271 6.584 1.00 98.62 97 ASP A CA 1
ATOM 702 C C . ASP A 1 97 ? -9.485 4.770 6.799 1.00 98.62 97 ASP A C 1
ATOM 704 O O . ASP A 1 97 ? -9.783 5.955 6.653 1.00 98.62 97 ASP A O 1
ATOM 708 N N . LEU A 1 98 ? -10.397 3.851 7.097 1.00 98.50 98 LEU A N 1
ATOM 709 C CA . LEU A 1 98 ? -11.818 4.141 7.244 1.00 98.50 98 LEU A CA 1
ATOM 710 C C . LEU A 1 98 ? -12.166 4.7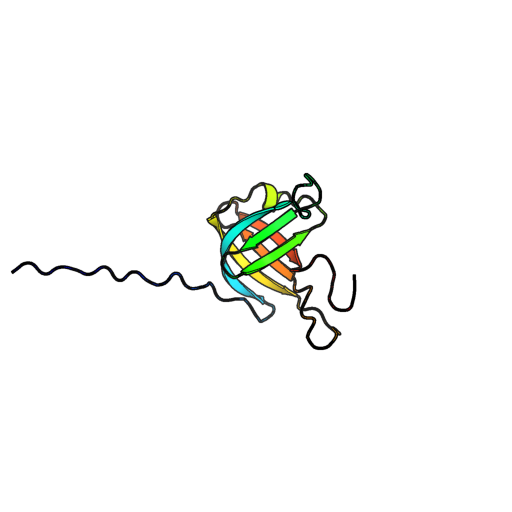02 8.631 1.00 98.50 98 LEU A C 1
ATOM 712 O O . LEU A 1 98 ? -13.272 5.212 8.795 1.00 98.50 98 LEU A O 1
ATOM 716 N N . ARG A 1 99 ? -11.242 4.657 9.602 1.00 98.44 99 ARG A N 1
ATOM 717 C CA . ARG A 1 99 ? -11.375 5.330 10.902 1.00 98.44 99 ARG A CA 1
ATOM 718 C C . ARG A 1 99 ? -10.990 6.803 10.807 1.00 98.44 99 ARG A C 1
ATOM 720 O O . ARG A 1 99 ? -11.691 7.649 11.354 1.00 98.44 99 ARG A O 1
ATOM 727 N N . THR A 1 100 ? -9.857 7.115 10.177 1.00 98.31 100 THR A N 1
ATOM 728 C CA . THR A 1 100 ? -9.365 8.505 10.072 1.00 98.31 100 THR A CA 1
ATOM 729 C C . THR A 1 100 ? -9.821 9.221 8.809 1.00 98.31 100 THR A C 1
ATOM 731 O O . THR A 1 100 ? -9.720 10.444 8.738 1.00 98.31 100 THR A O 1
ATOM 734 N N . HIS A 1 101 ? -10.289 8.476 7.805 1.00 98.25 101 HIS A N 1
ATOM 735 C CA . HIS A 1 101 ? -10.511 8.934 6.430 1.00 98.25 101 HIS A CA 1
ATOM 736 C C . HIS A 1 101 ? -9.237 9.418 5.712 1.00 98.25 101 HIS A C 1
ATOM 738 O O . HIS A 1 101 ? -9.307 9.913 4.583 1.00 98.25 101 HIS A O 1
ATOM 744 N N . GLY A 1 102 ? -8.068 9.232 6.332 1.00 98.38 102 GLY A N 1
ATOM 745 C CA . GLY A 1 102 ? -6.763 9.490 5.744 1.00 98.38 102 GLY A CA 1
ATOM 746 C C . GLY A 1 102 ? -6.461 8.538 4.593 1.00 98.38 102 GLY A C 1
ATOM 747 O O . GLY A 1 102 ? -7.005 7.437 4.501 1.00 98.38 102 GLY A O 1
ATOM 748 N N . SER A 1 103 ? -5.602 8.958 3.668 1.00 98.62 103 SER A N 1
ATOM 749 C CA . SER A 1 103 ? -5.139 8.099 2.577 1.00 98.62 103 SER A CA 1
ATOM 750 C C . SER A 1 103 ? -3.662 8.299 2.293 1.00 98.62 103 SER A C 1
ATOM 752 O O . SER A 1 103 ? -3.161 9.414 2.387 1.00 98.62 103 SER A O 1
ATOM 754 N N . TRP A 1 104 ? -3.006 7.228 1.864 1.00 98.69 104 TRP A N 1
ATOM 755 C CA . TRP A 1 104 ? -1.609 7.217 1.434 1.00 98.69 104 TRP A CA 1
ATOM 756 C C . TRP A 1 104 ? -1.436 6.257 0.256 1.00 98.69 104 TRP A C 1
ATOM 758 O O . TRP A 1 104 ? -2.293 5.406 0.004 1.00 98.69 104 TRP A O 1
ATOM 768 N N . THR A 1 105 ? -0.365 6.421 -0.521 1.00 98.62 105 THR A N 1
ATOM 769 C CA . THR A 1 105 ? -0.039 5.526 -1.643 1.00 98.62 105 THR A CA 1
ATOM 770 C C . THR A 1 105 ? 1.403 5.078 -1.538 1.00 98.62 105 THR A C 1
ATOM 772 O O . THR A 1 105 ? 2.299 5.896 -1.710 1.00 98.62 105 THR A O 1
ATOM 775 N N . LEU A 1 106 ? 1.611 3.785 -1.300 1.00 98.56 106 LEU A N 1
ATOM 776 C CA . LEU A 1 106 ? 2.930 3.221 -1.034 1.00 98.56 106 LEU A CA 1
ATOM 777 C C . LEU A 1 106 ? 3.250 2.072 -1.996 1.00 98.56 106 LEU A C 1
ATOM 779 O O . LEU A 1 106 ? 2.339 1.317 -2.359 1.00 98.56 106 LEU A O 1
ATOM 783 N N . PRO A 1 107 ? 4.510 1.945 -2.447 1.00 98.00 107 PRO A N 1
ATOM 784 C CA . PRO A 1 107 ? 4.994 0.725 -3.073 1.00 98.00 107 PRO A CA 1
ATOM 785 C C . PRO A 1 107 ? 5.104 -0.418 -2.055 1.00 98.00 107 PRO A C 1
ATOM 787 O O . PRO A 1 107 ? 5.325 -0.181 -0.870 1.00 98.00 107 PRO A O 1
ATOM 790 N N . ASP A 1 108 ? 5.004 -1.655 -2.536 1.00 97.44 108 ASP A N 1
ATOM 791 C CA . ASP A 1 108 ? 5.227 -2.879 -1.751 1.00 97.44 108 ASP A CA 1
ATOM 792 C C . ASP A 1 108 ? 6.698 -3.278 -1.598 1.00 97.44 108 ASP A C 1
ATOM 794 O O . ASP A 1 108 ? 7.010 -4.323 -1.032 1.00 97.44 108 ASP A O 1
ATOM 798 N N . ALA A 1 109 ? 7.609 -2.446 -2.094 1.00 96.31 109 ALA A N 1
ATOM 799 C CA . ALA A 1 109 ? 9.042 -2.629 -1.973 1.00 96.31 109 ALA A CA 1
ATOM 800 C C . ALA A 1 109 ? 9.745 -1.269 -1.950 1.00 96.31 109 ALA A C 1
ATOM 802 O O . ALA A 1 109 ? 9.311 -0.326 -2.614 1.00 96.31 109 ALA A O 1
ATOM 803 N N . GLU A 1 110 ? 10.859 -1.188 -1.221 1.00 93.94 110 GLU A N 1
ATOM 804 C CA . GLU A 1 110 ? 11.697 0.019 -1.160 1.00 93.94 110 GLU A CA 1
ATOM 805 C C . GLU A 1 110 ? 12.307 0.351 -2.524 1.00 93.94 110 GLU A C 1
ATOM 807 O O . GLU A 1 110 ? 12.399 1.512 -2.920 1.00 93.94 110 GLU A O 1
ATOM 812 N N . HIS A 1 111 ? 12.670 -0.697 -3.262 1.00 92.94 111 HIS A N 1
ATOM 813 C CA . HIS A 1 111 ? 13.248 -0.611 -4.591 1.00 92.94 111 HIS A CA 1
ATOM 814 C C . HIS A 1 111 ? 12.309 -1.245 -5.619 1.00 92.94 111 HIS A C 1
ATOM 816 O O . HIS A 1 111 ? 11.651 -2.256 -5.358 1.00 92.94 111 HIS A O 1
ATOM 822 N N . MET A 1 112 ? 12.263 -0.646 -6.808 1.00 92.25 112 MET A N 1
ATOM 823 C CA . MET A 1 112 ? 11.476 -1.152 -7.932 1.00 92.25 112 MET A CA 1
ATOM 824 C C . MET A 1 112 ? 12.052 -2.468 -8.471 1.00 92.25 112 MET A C 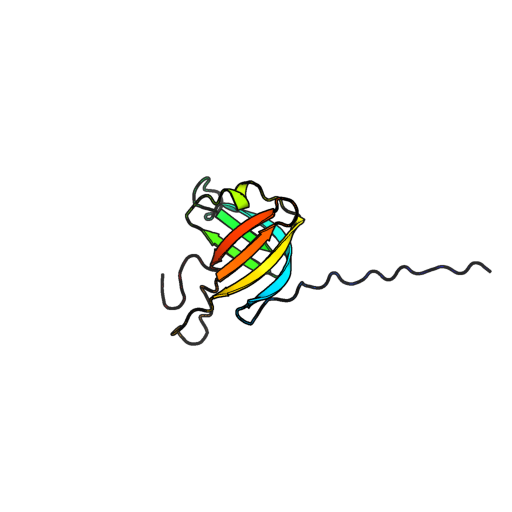1
ATOM 826 O O . MET A 1 112 ? 13.235 -2.758 -8.302 1.00 92.25 112 MET A O 1
ATOM 830 N N . CYS A 1 113 ? 11.232 -3.247 -9.178 1.00 94.00 113 CYS A N 1
ATOM 831 C CA . CYS A 1 113 ? 11.725 -4.422 -9.888 1.00 94.00 113 CYS A CA 1
ATOM 832 C C . CYS A 1 113 ? 12.915 -4.088 -10.812 1.00 94.00 113 CYS A C 1
ATOM 834 O O . CYS A 1 113 ? 12.970 -3.020 -11.430 1.00 94.00 113 CYS A O 1
ATOM 836 N N . GLY A 1 114 ? 13.856 -5.025 -10.938 1.00 91.88 114 GLY A N 1
ATOM 837 C CA . GLY A 1 114 ? 15.023 -4.881 -11.814 1.00 91.88 114 GLY A CA 1
ATOM 838 C C . GLY A 1 114 ? 16.257 -4.217 -11.197 1.00 91.88 114 GLY A C 1
ATOM 839 O O . GLY A 1 114 ? 17.261 -4.092 -11.895 1.00 91.88 114 GLY A O 1
ATOM 840 N N . GLY A 1 115 ? 16.235 -3.842 -9.917 1.00 83.56 115 GLY A N 1
ATOM 841 C CA . GLY A 1 115 ? 17.446 -3.423 -9.206 1.00 83.56 115 GLY A CA 1
ATOM 842 C C . GLY A 1 115 ? 17.180 -2.829 -7.827 1.00 83.56 115 GLY A C 1
ATOM 843 O O . GLY A 1 115 ? 16.034 -2.766 -7.391 1.00 83.56 115 GLY A O 1
ATOM 844 N N . ALA A 1 116 ? 18.256 -2.425 -7.152 1.00 71.56 116 ALA A N 1
ATOM 845 C CA . ALA A 1 116 ? 18.245 -1.565 -5.972 1.00 71.56 116 ALA A CA 1
ATOM 846 C C . ALA A 1 116 ? 18.987 -0.267 -6.297 1.00 71.56 116 ALA A C 1
ATOM 848 O O . ALA A 1 116 ? 19.992 -0.360 -7.042 1.00 71.56 116 ALA A O 1
#

Radius of gyration: 17.05 Å; chains: 1; bounding box: 54×42×43 Å

Sequence (116 aa):
MAASVCAAVSPALAADVPTRVGQCVATQISELASRLEGVPDSGSAVTYANGIYGVSYEMEDQVQRARVGDPVKLCLVSIPKKCPPGDDRGRKYRATDLRTHGSWTLPDAEHMCGGA

pLDDT: mean 90.99, std 14.68, range [40.78, 98.75]

Foldseek 3Di:
DDDDDDDDDDDPPLWDDADDAFDKTKWFWQDWDAQDPPDPLCWTWTATSNGQIFTDSGDDPLSVVDDGGFIKIKGFHDFDPPADPPFRWFTKIWIQGPVVRDIDIGTSDPDGGPDD

Secondary structure (DSSP, 8-state):
--------------PPPP-STT-EEEEEEEEEEESSTT-TTS-EEEEETTS-EEEESS--HHHHH--TT-EEEEEEEE--SSPPTT-----EEEEEETTT--EEEEESSSS-TT--